Protein 6NEK (pdb70)

Structure (mmCIF, N/CA/C/O backbone):
data_6NEK
#
_entry.id   6NEK
#
_cell.length_a   53.620
_cell.length_b   60.090
_cell.length_c   73.300
_cell.angle_alpha   90.00
_cell.angle_beta   90.00
_cell.angle_gamma   90.00
#
_symmetry.space_group_name_H-M   'I 2 2 2'
#
loop_
_entity.id
_entity.type
_entity.pdbx_description
1 polymer 'Consensus PDZ domain'
2 non-polymer 1,2-ETHANEDIOL
3 water water
#
loop_
_atom_site.group_PDB
_atom_site.id
_atom_site.type_symbol
_atom_site.label_atom_id
_atom_site.label_alt_id
_atom_site.label_comp_id
_atom_site.label_asym_id
_atom_site.label_entity_id
_atom_site.label_seq_id
_atom_site.pdbx_PDB_ins_code
_atom_site.Cartn_x
_atom_site.Cartn_y
_atom_site.Cartn_z
_atom_site.occupancy
_atom_site.B_iso_or_equiv
_atom_site.auth_seq_id
_atom_site.auth_comp_id
_atom_site.auth_asym_id
_atom_site.auth_atom_id
_atom_site.pdbx_PDB_model_num
ATOM 1 N N . MET A 1 1 ? -8.759 19.782 1.995 1.00 99.21 1 MET A N 1
ATOM 2 C CA . MET A 1 1 ? -8.827 21.189 2.457 1.00 90.91 1 MET A CA 1
ATOM 3 C C . MET A 1 1 ? -7.771 22.075 1.772 1.00 55.63 1 MET A C 1
ATOM 4 O O . MET A 1 1 ? -6.785 21.595 1.094 1.00 45.42 1 MET A O 1
ATOM 20 N N . GLY A 1 2 ? -7.882 23.374 2.071 1.00 32.82 2 GLY A N 1
ATOM 21 C CA . GLY A 1 2 ? -6.862 24.277 1.599 1.00 29.20 2 GLY A CA 1
ATOM 22 C C . GLY A 1 2 ? -6.565 25.394 2.528 1.00 29.75 2 GLY A C 1
ATOM 23 O O . GLY A 1 2 ? -7.198 25.573 3.558 1.00 29.50 2 GLY A O 1
ATOM 27 N N . TRP A 1 3 ? -5.556 26.202 2.146 1.00 26.59 3 TRP A N 1
ATOM 28 C CA . TRP A 1 3 ? -5.042 27.264 2.964 1.00 24.75 3 TRP A CA 1
ATOM 29 C C . TRP A 1 3 ? -5.004 28.502 2.105 1.00 24.37 3 TRP A C 1
ATOM 30 O O . TRP A 1 3 ? -4.328 28.512 1.056 1.00 25.60 3 TRP A O 1
ATOM 51 N N . GLU A 1 4 ? -5.705 29.552 2.556 1.00 20.13 4 GLU A N 1
ATOM 52 C CA . GLU A 1 4 ? -5.896 30.781 1.807 1.00 23.27 4 GLU A CA 1
ATOM 53 C C . GLU A 1 4 ? -5.104 31.858 2.466 1.00 24.75 4 GLU A C 1
ATOM 54 O O . GLU A 1 4 ? -5.253 32.145 3.660 1.00 24.73 4 GLU A O 1
ATOM 66 N N . GLU A 1 5 ? -4.238 32.537 1.677 1.00 21.83 5 GLU A N 1
ATOM 67 C CA . GLU A 1 5 ? -3.542 33.740 2.111 1.00 22.17 5 GLU A CA 1
ATOM 68 C C . GLU A 1 5 ? -4.297 34.909 1.546 1.00 24.65 5 GLU A C 1
ATOM 69 O O . GLU A 1 5 ? -4.519 34.997 0.340 1.00 25.24 5 GLU A O 1
ATOM 81 N N . LEU A 1 6 ? -4.737 35.822 2.407 1.00 25.74 6 LEU A N 1
ATOM 82 C CA . LEU A 1 6 ? -5.439 36.993 1.916 1.00 27.47 6 LEU A CA 1
ATOM 83 C C . LEU A 1 6 ? -5.031 38.252 2.669 1.00 25.69 6 LEU A C 1
ATOM 84 O O . LEU A 1 6 ? -4.428 38.208 3.743 1.00 29.19 6 LEU A O 1
ATOM 100 N N . THR A 1 7 ? -5.272 39.388 2.022 1.00 30.53 7 THR A N 1
ATOM 101 C CA . THR A 1 7 ? -5.085 40.728 2.605 1.00 27.95 7 THR A CA 1
ATOM 102 C C . THR A 1 7 ? -6.455 41.308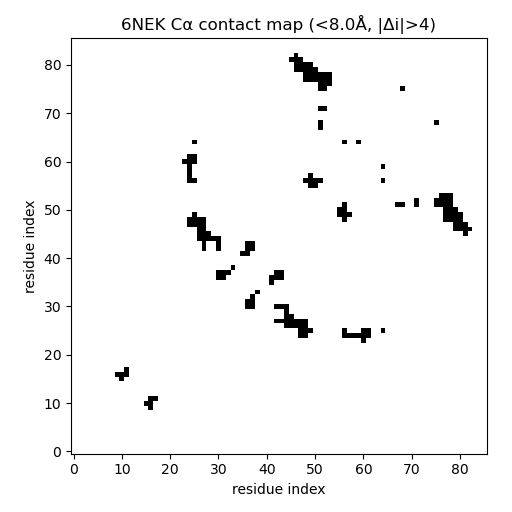 2.903 1.00 36.70 7 THR A C 1
ATOM 103 O O . THR A 1 7 ? -7.427 41.081 2.155 1.00 38.12 7 THR A O 1
ATOM 114 N N . VAL A 1 8 ? -6.556 41.939 4.063 1.00 35.70 8 VAL A N 1
ATOM 115 C CA . VAL A 1 8 ? -7.787 42.547 4.540 1.00 38.41 8 VAL A CA 1
ATOM 116 C C . VAL A 1 8 ? -7.402 43.943 4.991 1.00 36.92 8 VAL A C 1
ATOM 117 O O . VAL A 1 8 ? -6.563 44.093 5.884 1.00 40.14 8 VAL A O 1
ATOM 130 N N A GLU A 1 9 ? -7.983 44.960 4.360 0.43 39.21 9 GLU A N 1
ATOM 131 N N B GLU A 1 9 ? -7.979 44.960 4.355 0.57 39.60 9 GLU A N 1
ATOM 132 C CA A GLU A 1 9 ? -7.746 46.344 4.757 0.43 41.78 9 GLU A CA 1
ATOM 133 C CA B GLU A 1 9 ? -7.745 46.346 4.748 0.57 40.39 9 GLU A CA 1
ATOM 134 C C A GLU A 1 9 ? -8.917 46.786 5.626 0.43 38.32 9 GLU A C 1
ATOM 135 C C B GLU A 1 9 ? -8.915 46.771 5.627 0.57 37.83 9 GLU A C 1
ATOM 136 O O A GLU A 1 9 ? -10.071 46.616 5.239 0.43 42.62 9 GLU A O 1
ATOM 137 O O B GLU A 1 9 ? -10.067 46.554 5.259 0.57 39.46 9 GLU A O 1
ATOM 160 N N . LEU A 1 10 ? -8.613 47.293 6.818 1.00 33.99 10 LEU A N 1
ATOM 161 C CA . LEU A 1 10 ? -9.667 47.757 7.752 1.00 39.14 10 LEU A CA 1
ATOM 162 C C . LEU A 1 10 ? -9.459 49.235 8.104 1.00 43.25 10 LEU A C 1
ATOM 163 O O . LEU A 1 10 ? -8.337 49.624 8.297 1.00 41.06 10 LEU A O 1
ATOM 179 N N . GLU A 1 11 ? -10.529 50.006 8.210 1.00 42.50 11 GLU A N 1
ATOM 180 C CA . GLU A 1 11 ? -10.477 51.423 8.608 1.00 42.41 11 GLU A CA 1
ATOM 181 C C . GLU A 1 11 ? -11.199 51.500 9.951 1.00 41.02 11 GLU A C 1
ATOM 182 O O . GLU A 1 11 ? -12.247 50.946 10.054 1.00 46.53 11 GLU A O 1
ATOM 186 N N . LYS A 1 12 ? -10.629 52.135 10.953 1.00 43.52 12 LYS A N 1
ATOM 187 C CA . LYS A 1 12 ? -11.266 52.203 12.275 1.00 55.36 12 LYS A CA 1
ATOM 188 C C . LYS A 1 12 ? -12.567 53.000 12.231 1.00 52.45 12 LYS A C 1
ATOM 189 O O . LYS A 1 12 ? -12.636 53.948 11.467 1.00 55.61 12 LYS A O 1
ATOM 208 N N . ASP A 1 13 ? -13.580 52.569 12.975 1.00 40.40 13 ASP A N 1
ATOM 209 C CA . ASP A 1 13 ? -14.814 53.352 13.193 1.00 46.20 13 ASP A CA 1
ATOM 210 C C . ASP A 1 13 ? -14.757 53.843 14.648 1.00 56.50 13 ASP A C 1
ATOM 211 O O . ASP A 1 13 ? -13.704 53.777 15.258 1.00 49.96 13 ASP A O 1
ATOM 220 N N . GLY A 1 14 ? -15.849 54.357 15.204 1.00 61.15 14 GLY A N 1
ATOM 221 C CA . GLY A 1 14 ? -15.888 54.855 16.587 1.00 67.08 14 GLY A CA 1
ATOM 222 C C . GLY A 1 14 ? -15.476 53.842 17.628 1.00 51.90 14 GLY A C 1
ATOM 223 O O . GLY A 1 14 ? -15.178 54.236 18.705 1.00 86.84 14 GLY A O 1
ATOM 227 N N . GLU A 1 15 ? -15.404 52.576 17.306 1.00 46.87 15 GLU A N 1
ATOM 228 C CA . GLU A 1 15 ? -15.112 51.512 18.258 1.00 58.28 15 GLU A CA 1
ATOM 229 C C . GLU A 1 15 ? -13.836 50.788 17.840 1.00 52.96 15 GLU A C 1
ATOM 230 O O . GLU A 1 15 ? -13.547 49.674 18.314 1.00 51.70 15 GLU A O 1
ATOM 242 N N . GLY A 1 16 ? -13.077 51.365 16.893 1.00 53.19 16 GLY A N 1
ATOM 243 C CA . GLY A 1 16 ? -11.837 50.757 16.407 1.00 42.92 16 GLY A CA 1
ATOM 244 C C . GLY A 1 16 ? -11.924 49.838 15.203 1.00 38.18 16 GLY A C 1
ATOM 245 O O . GLY A 1 16 ? -12.698 50.145 14.298 1.00 50.66 16 GLY A O 1
ATOM 249 N N . LEU A 1 17 ? -11.133 48.760 15.175 1.00 44.06 17 LEU A N 1
ATOM 250 C CA . LEU A 1 17 ? -11.045 47.887 14.031 1.00 42.17 17 LEU A CA 1
ATOM 251 C C . LEU A 1 17 ? -12.077 46.789 14.109 1.00 37.20 17 LEU A C 1
ATOM 252 O O . LEU A 1 17 ? -12.370 46.126 13.086 1.00 39.46 17 LEU A O 1
ATOM 268 N N . GLY A 1 18 ? -12.609 46.555 15.301 1.00 43.22 18 GLY A N 1
ATOM 269 C CA . GLY A 1 18 ? -13.726 45.647 15.522 1.00 48.00 18 GLY A CA 1
ATOM 270 C C . GLY A 1 18 ? -13.377 44.178 15.467 1.00 39.95 18 GLY A C 1
ATOM 271 O O . GLY A 1 18 ? -14.122 43.373 14.879 1.00 35.61 18 GLY A O 1
ATOM 275 N N . PHE A 1 19 ? -12.232 43.809 15.987 1.00 39.84 19 PHE A N 1
ATOM 276 C CA . PHE A 1 19 ? -11.896 42.440 16.243 1.00 37.63 19 PHE A CA 1
ATOM 277 C C . PHE A 1 19 ? -10.867 42.414 17.348 1.00 42.68 19 PHE A C 1
ATOM 278 O O . PHE A 1 19 ? -10.262 43.442 17.724 1.00 40.24 19 PHE A O 1
ATOM 295 N N . SER A 1 20 ? -10.728 41.223 17.894 1.00 35.48 20 SER A N 1
ATOM 296 C CA . SER A 1 20 ? -9.714 40.920 18.890 1.00 38.89 20 SER A CA 1
ATOM 297 C C . SER A 1 20 ? -8.772 39.800 18.462 1.00 37.86 20 SER A C 1
ATOM 298 O O . SER A 1 20 ? -9.125 38.946 17.645 1.00 35.90 20 SER A O 1
ATOM 306 N N . LEU A 1 21 ? -7.620 39.724 19.136 1.00 39.83 21 LEU A N 1
ATOM 307 C CA . LEU A 1 21 ? -6.585 38.738 18.869 1.00 37.98 21 LEU A CA 1
ATOM 308 C C . LEU A 1 21 ? -6.448 37.779 20.040 1.00 36.10 21 LEU A C 1
ATOM 309 O O . LEU A 1 21 ? -6.611 38.141 21.205 1.00 39.02 21 LEU A O 1
ATOM 325 N N . GLY A 1 22 ? -6.110 36.535 19.688 1.00 36.85 22 GLY A N 1
ATOM 326 C CA . GLY A 1 22 ? -5.735 35.528 20.664 1.00 34.62 22 GLY A CA 1
ATOM 327 C C . GLY A 1 22 ? -4.390 34.902 20.320 1.00 36.55 22 GLY A C 1
ATOM 328 O O . GLY A 1 22 ? -3.884 35.083 19.230 1.00 33.86 22 GLY A O 1
ATOM 332 N N . ASP A 1 23 ? -3.803 34.194 21.290 1.00 34.68 23 ASP A 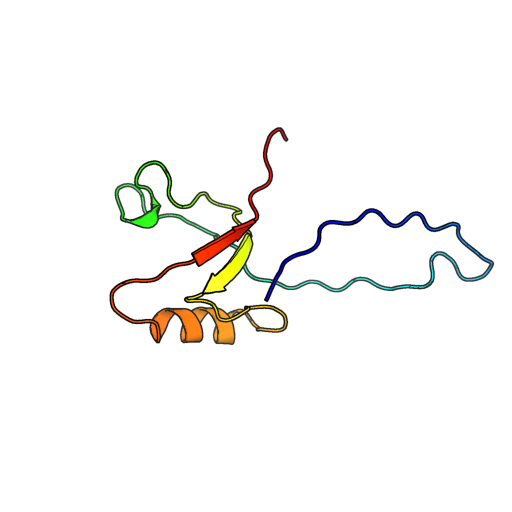N 1
ATOM 333 C CA . ASP A 1 23 ? -2.524 33.473 21.146 1.00 34.79 23 ASP A CA 1
ATOM 334 C C . ASP A 1 23 ? -2.810 31.967 21.041 1.00 35.73 23 ASP A C 1
ATOM 335 O O . ASP A 1 23 ? -3.517 31.410 21.889 1.00 36.98 23 ASP A O 1
ATOM 344 N N . GLY A 1 24 ? -2.335 31.339 19.965 1.00 33.20 24 GLY A N 1
ATOM 345 C CA . GLY A 1 24 ? -2.241 29.901 19.849 1.00 31.38 24 GLY A CA 1
ATOM 346 C C . GLY A 1 24 ? -1.809 29.487 18.471 1.00 30.54 24 GLY A C 1
ATOM 347 O O . GLY A 1 24 ? -1.676 30.299 17.551 1.00 33.19 24 GLY A O 1
ATOM 351 N N . GLY A 1 25 ? -1.596 28.203 18.348 1.00 31.50 25 GLY A N 1
ATOM 352 C CA . GLY A 1 25 ? -1.145 27.534 17.147 1.00 31.45 25 GLY A CA 1
ATOM 353 C C . GLY A 1 25 ? 0.095 26.760 17.471 1.00 31.31 25 GLY A C 1
ATOM 354 O O . GLY A 1 25 ? 0.615 26.818 18.587 1.00 31.92 25 GLY A O 1
ATOM 358 N N . ILE A 1 26 ? 0.609 26.062 16.480 1.00 29.97 26 ILE A N 1
ATOM 359 C CA . ILE A 1 26 ? 1.581 24.994 16.642 1.00 26.85 26 ILE A CA 1
ATOM 360 C C . ILE A 1 26 ? 2.771 25.295 15.742 1.00 27.67 26 ILE A C 1
ATOM 361 O O . ILE A 1 26 ? 2.591 25.580 14.540 1.00 26.86 26 ILE A O 1
ATOM 377 N N . PHE A 1 27 ? 3.984 25.266 16.299 1.00 29.96 27 PHE A N 1
ATOM 378 C CA . PHE A 1 27 ? 5.134 25.523 15.491 1.00 28.73 27 PHE A CA 1
ATOM 379 C C . PHE A 1 27 ? 6.256 24.575 15.885 1.00 30.34 27 PHE A C 1
ATOM 380 O O . PHE A 1 27 ? 6.264 23.942 16.932 1.00 34.14 27 PHE A O 1
ATOM 397 N N . VAL A 1 28 ? 7.264 24.546 15.028 1.00 33.59 28 VAL A N 1
ATOM 398 C CA . VAL A 1 28 ? 8.427 23.712 15.294 1.00 32.62 28 VAL A CA 1
ATOM 399 C C . VAL A 1 28 ? 9.369 24.477 16.221 1.00 33.22 28 VAL A C 1
ATOM 400 O O . VAL A 1 28 ? 10.026 25.452 15.851 1.00 35.01 28 VAL A O 1
ATOM 413 N N . SER A 1 29 ? 9.473 24.032 17.448 1.00 34.03 29 SER A N 1
ATOM 414 C CA . SER A 1 29 ? 10.331 24.745 18.384 1.00 33.52 29 SER A CA 1
ATOM 415 C C . SER A 1 29 ? 11.794 24.317 18.377 1.00 32.93 29 SER A C 1
ATOM 416 O O . SER A 1 29 ? 12.640 25.102 18.791 1.00 38.02 29 SER A O 1
ATOM 424 N N . SER A 1 30 ? 12.146 23.073 18.029 1.00 35.26 30 SER A N 1
ATOM 425 C CA . SER A 1 30 ? 13.540 22.666 17.955 1.00 37.40 30 SER A CA 1
ATOM 426 C C . SER A 1 30 ? 13.616 21.547 16.917 1.00 39.97 30 SER A C 1
ATOM 427 O O . SER A 1 30 ? 12.629 20.843 16.678 1.00 36.12 30 SER A O 1
ATOM 435 N N . VAL A 1 31 ? 14.793 21.395 16.313 1.00 35.50 31 VAL A N 1
ATOM 436 C CA . VAL A 1 31 ? 15.122 20.292 15.419 1.00 38.20 31 VAL A CA 1
ATOM 437 C C . VAL A 1 31 ? 16.411 19.631 15.941 1.00 39.33 31 VAL A C 1
ATOM 438 O O . VAL A 1 31 ? 17.393 20.314 16.247 1.00 44.20 31 VAL A O 1
ATOM 451 N N . VAL A 1 32 ? 16.351 18.328 16.165 1.00 35.48 32 VAL A N 1
ATOM 452 C CA . VAL A 1 32 ? 17.512 17.534 16.557 1.00 41.03 32 VAL A CA 1
ATOM 453 C C . VAL A 1 32 ? 18.589 17.623 15.485 1.00 37.43 32 VAL A C 1
ATOM 454 O O . VAL A 1 32 ? 18.362 17.215 14.337 1.00 39.37 32 VAL A O 1
ATOM 467 N N . PRO A 1 33 ? 19.800 18.090 15.801 1.00 43.53 33 PRO A N 1
ATOM 468 C CA . PRO A 1 33 ? 20.849 18.089 14.790 1.00 44.55 33 PRO A CA 1
ATOM 469 C C . PRO A 1 33 ? 21.110 16.689 14.283 1.00 40.76 33 PRO A C 1
ATOM 470 O O . PRO A 1 33 ? 21.257 15.767 15.060 1.00 42.36 33 PRO A O 1
ATOM 481 N N . GLY A 1 34 ? 21.260 16.552 12.968 1.00 41.46 34 GLY A N 1
ATOM 482 C CA . GLY A 1 34 ? 21.590 15.260 12.385 1.00 51.65 34 GLY A CA 1
ATOM 483 C C . GLY A 1 34 ? 20.433 14.278 12.254 1.00 46.19 34 GLY A C 1
ATOM 484 O O . GLY A 1 34 ? 20.652 13.166 11.758 1.00 47.09 34 GLY A O 1
ATOM 488 N N . GLY A 1 35 ? 19.237 14.660 12.675 1.00 43.53 35 GLY A N 1
ATOM 489 C CA . GLY A 1 35 ? 18.030 13.834 12.652 1.00 41.59 35 GLY A CA 1
ATOM 490 C C . GLY A 1 35 ? 17.200 13.906 11.389 1.00 40.92 35 GLY A C 1
ATOM 491 O O . GLY A 1 35 ? 17.511 14.610 10.431 1.00 45.09 35 GLY A O 1
ATOM 495 N N . PRO A 1 36 ? 16.070 13.190 11.399 1.00 40.84 36 PRO A N 1
ATOM 496 C CA . PRO A 1 36 ? 15.220 13.156 10.192 1.00 41.55 36 PRO A CA 1
ATOM 497 C C . PRO A 1 36 ? 14.722 14.505 9.757 1.00 39.02 36 PRO A C 1
ATOM 498 O O . PRO A 1 36 ? 14.639 14.780 8.553 1.00 43.04 36 PRO A O 1
ATOM 509 N N . ALA A 1 37 ? 14.359 15.336 10.713 1.00 38.61 37 ALA A N 1
ATOM 510 C CA . ALA A 1 37 ? 13.801 16.651 10.404 1.00 36.14 37 ALA A CA 1
ATOM 511 C C . ALA A 1 37 ? 14.865 17.642 10.001 1.00 36.42 37 ALA A C 1
ATOM 512 O O . ALA A 1 37 ? 14.571 18.663 9.363 1.00 40.87 37 ALA A O 1
ATOM 519 N N . ALA A 1 38 ? 16.106 17.380 10.355 1.00 39.78 38 ALA A N 1
ATOM 520 C CA . ALA A 1 38 ? 17.159 18.296 9.975 1.00 44.46 38 ALA A CA 1
ATOM 521 C C . ALA A 1 38 ? 17.727 18.038 8.598 1.00 44.90 38 ALA A C 1
ATOM 522 O O . ALA A 1 38 ? 18.423 18.921 8.071 1.00 48.54 38 ALA A O 1
ATOM 529 N N . ARG A 1 39 ? 17.482 16.872 8.010 1.00 43.43 39 ARG A N 1
ATOM 530 C CA . ARG A 1 39 ? 17.971 16.597 6.674 1.00 57.72 39 ARG A CA 1
ATOM 531 C C . ARG A 1 39 ? 17.562 17.739 5.750 1.00 73.39 39 ARG A C 1
ATOM 532 O O . ARG A 1 39 ? 16.577 18.453 5.993 1.00 74.88 39 ARG A O 1
ATOM 536 N N . ALA A 1 40 ? 18.377 17.963 4.728 1.00 69.42 40 ALA A N 1
ATOM 537 C CA . ALA A 1 40 ? 18.099 19.032 3.787 1.00 80.50 40 ALA A CA 1
ATOM 538 C C . ALA A 1 40 ? 16.689 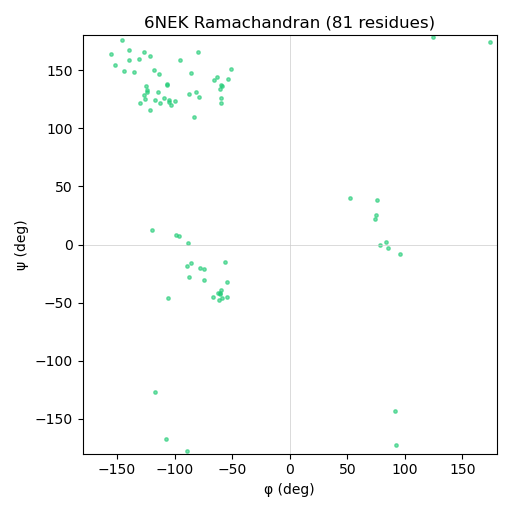18.890 3.237 1.00 64.84 40 ALA A C 1
ATOM 539 O O . ALA A 1 40 ? 16.197 17.779 3.005 1.00 58.33 40 ALA A O 1
ATOM 546 N N . GLY A 1 41 ? 16.033 20.022 3.044 1.00 63.46 41 GLY A N 1
ATOM 547 C CA . GLY A 1 41 ? 14.696 19.980 2.494 1.00 67.91 41 GLY A CA 1
ATOM 548 C C . GLY A 1 41 ? 13.624 19.501 3.450 1.00 59.31 41 GLY A C 1
ATOM 549 O O . GLY A 1 41 ? 12.542 19.100 3.000 1.00 55.29 41 GLY A O 1
ATOM 553 N N . ARG A 1 42 ? 13.873 19.588 4.739 1.00 53.05 42 ARG A N 1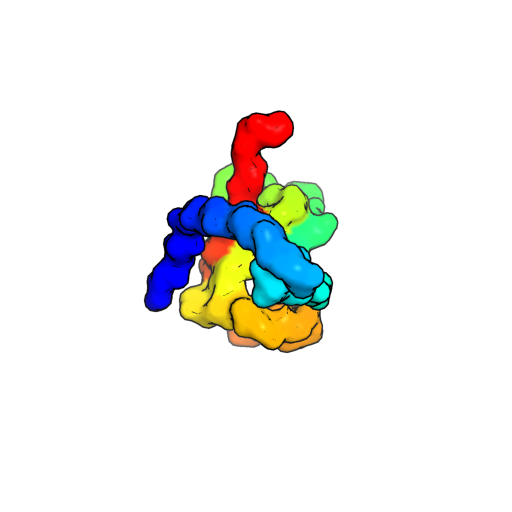
ATOM 554 C CA . ARG A 1 42 ? 12.873 19.144 5.716 1.00 46.57 42 ARG A CA 1
ATOM 555 C C . ARG A 1 42 ? 12.429 20.337 6.545 1.00 40.65 42 ARG A C 1
ATOM 556 O O . ARG A 1 42 ? 12.007 21.312 5.972 1.00 37.64 42 ARG A O 1
ATOM 577 N N . LEU A 1 43 ? 12.502 20.223 7.852 1.00 36.07 43 LEU A N 1
ATOM 578 C CA . LEU A 1 43 ? 11.913 21.216 8.770 1.00 33.46 43 LEU A CA 1
ATOM 579 C C . LEU A 1 43 ? 12.937 22.236 9.225 1.00 36.29 43 LEU A C 1
ATOM 580 O O . LEU A 1 43 ? 14.087 21.962 9.199 1.00 35.59 43 LEU A O 1
ATOM 596 N N . ARG A 1 44 ? 12.453 23.372 9.660 1.00 32.78 44 ARG A N 1
ATOM 597 C CA . ARG A 1 44 ? 13.279 24.473 10.152 1.00 43.34 44 ARG A CA 1
ATOM 598 C C . ARG A 1 44 ? 12.619 24.975 11.415 1.00 30.03 44 ARG A C 1
ATOM 599 O O . ARG A 1 44 ? 11.440 24.985 11.490 1.00 32.54 44 ARG A O 1
ATOM 620 N N . VAL A 1 45 ? 13.381 25.464 12.364 1.00 35.28 45 VAL A N 1
ATOM 621 C CA . VAL A 1 45 ? 12.786 26.031 13.587 1.00 31.73 45 VAL A CA 1
ATOM 622 C C . VAL A 1 45 ? 11.870 27.202 13.201 1.00 33.01 45 VAL A C 1
ATOM 623 O O . VAL A 1 45 ? 12.204 27.977 12.325 1.00 33.04 45 VAL A O 1
ATOM 636 N N . GLY A 1 46 ? 10.693 27.297 13.807 1.00 31.01 46 GLY A N 1
ATOM 637 C CA . GLY A 1 46 ? 9.755 28.383 13.534 1.00 32.82 46 GLY A CA 1
ATOM 638 C C . GLY A 1 46 ? 8.723 27.993 12.5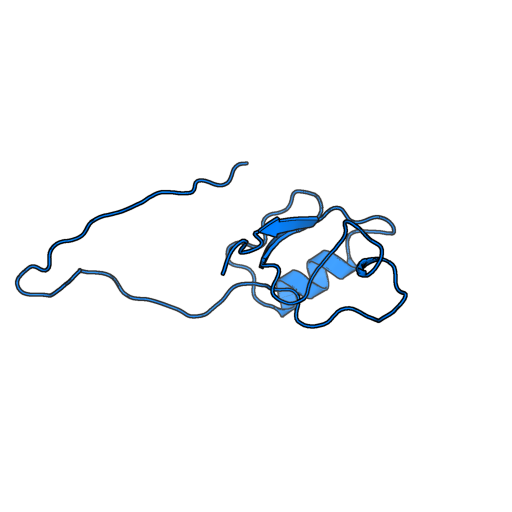06 1.00 31.27 46 GLY A C 1
ATOM 639 O O . GLY A 1 46 ? 7.781 28.717 12.359 1.00 34.15 46 GLY A O 1
ATOM 643 N N . ASP A 1 47 ? 8.863 26.845 11.863 1.00 29.29 47 ASP A N 1
ATOM 644 C CA . ASP A 1 47 ? 7.898 26.408 10.844 1.00 24.04 47 ASP A CA 1
ATOM 645 C C . ASP A 1 47 ? 6.537 26.286 11.523 1.00 27.15 47 ASP A C 1
ATOM 646 O O . ASP A 1 47 ? 6.483 25.716 12.578 1.00 29.95 47 ASP A O 1
ATOM 655 N N . ARG A 1 48 ? 5.477 26.809 10.930 1.00 27.36 48 ARG A N 1
ATOM 656 C CA . ARG A 1 48 ? 4.135 26.668 11.511 1.00 26.86 48 ARG A CA 1
ATOM 657 C C . ARG A 1 48 ? 3.534 25.357 11.008 1.00 24.44 48 ARG A C 1
ATOM 658 O O . ARG A 1 48 ? 3.570 25.123 9.857 1.00 26.95 48 ARG A O 1
ATOM 679 N N . ILE A 1 49 ? 3.024 24.507 11.879 1.00 24.63 49 ILE A N 1
ATOM 680 C CA . ILE A 1 49 ? 2.357 23.265 11.429 1.00 24.86 49 ILE A CA 1
ATOM 681 C C . ILE A 1 49 ? 0.938 23.639 11.032 1.00 25.72 49 ILE A C 1
ATOM 682 O O . ILE A 1 49 ? 0.322 24.311 11.774 1.00 28.19 49 ILE A O 1
ATOM 698 N N . LEU A 1 50 ? 0.515 23.193 9.855 1.00 25.99 50 LEU A N 1
ATOM 699 C CA . LEU A 1 50 ? -0.821 23.366 9.327 1.00 23.55 50 LEU A CA 1
ATOM 700 C C . LEU A 1 50 ? -1.583 22.053 9.411 1.00 27.56 50 LEU A C 1
ATOM 701 O O . LEU A 1 50 ? -2.752 22.027 9.807 1.00 28.56 50 LEU A O 1
ATOM 717 N N . GLU A 1 51 ? -0.952 20.926 9.005 1.00 32.78 51 GLU A N 1
ATOM 718 C CA . GLU A 1 51 ? -1.558 19.610 8.960 1.00 28.64 51 GLU A CA 1
ATOM 719 C C . GLU A 1 51 ? -0.516 18.563 9.349 1.00 27.46 51 GLU A C 1
ATOM 720 O O . GLU A 1 51 ? 0.672 18.691 9.052 1.00 29.00 51 GLU A O 1
ATOM 732 N N . VAL A 1 52 ? -1.019 17.497 9.961 1.00 32.56 52 VAL A N 1
ATOM 733 C CA . VAL A 1 52 ? -0.267 16.260 10.185 1.00 34.63 52 VAL A CA 1
ATOM 734 C C . VAL A 1 52 ? -1.035 15.139 9.497 1.00 35.91 52 VAL A C 1
ATOM 735 O O . VAL A 1 52 ? -2.192 14.873 9.854 1.00 37.95 52 VAL A O 1
ATOM 748 N N . ASN A 1 53 ? -0.413 14.544 8.475 1.00 37.75 53 ASN A N 1
ATOM 749 C CA . ASN A 1 53 ? -1.010 13.479 7.686 1.00 38.14 53 ASN A CA 1
ATOM 750 C C . ASN A 1 53 ? -2.376 13.919 7.192 1.00 37.92 53 ASN A C 1
ATOM 751 O O . ASN A 1 53 ? -3.348 13.159 7.243 1.00 42.86 53 ASN A O 1
ATOM 762 N N . GLY A 1 54 ? -2.463 15.183 6.783 1.00 39.77 54 GLY A N 1
ATOM 763 C CA . GLY A 1 54 ? -3.699 15.673 6.229 1.00 40.76 54 GLY A CA 1
ATOM 764 C C . GLY A 1 54 ? -4.727 16.131 7.226 1.00 42.21 54 GLY A C 1
ATOM 765 O O . GLY A 1 54 ? -5.808 16.563 6.813 1.00 43.57 54 GLY A O 1
ATOM 769 N N . VAL A 1 55 ? -4.416 16.098 8.510 1.00 41.43 55 VAL A N 1
ATOM 770 C CA . VAL A 1 55 ? -5.343 16.467 9.574 1.00 36.68 55 VAL A CA 1
ATOM 771 C C . VAL A 1 55 ? -4.923 17.845 10.021 1.00 38.50 55 VAL A C 1
ATOM 772 O O . VAL A 1 55 ? -3.759 18.042 10.377 1.00 34.44 55 VAL A O 1
ATOM 785 N N . SER A 1 56 ? -5.825 18.829 9.908 1.00 35.92 56 SER A N 1
ATOM 786 C CA . SER A 1 56 ? -5.543 20.212 10.303 1.00 33.52 56 SER A CA 1
ATOM 787 C C . SER A 1 56 ? -5.274 20.290 11.785 1.00 36.17 56 SER A C 1
ATOM 788 O O . SER A 1 56 ? -5.945 19.589 12.569 1.00 40.65 56 SER A O 1
ATOM 796 N N . VAL A 1 57 ? -4.360 21.165 12.181 1.00 32.55 57 VAL A N 1
ATOM 797 C CA . VAL A 1 57 ? -4.110 21.441 13.611 1.00 29.56 57 VAL A CA 1
ATOM 798 C C . VAL A 1 57 ? -4.847 22.716 14.014 1.00 36.70 57 VAL A C 1
ATOM 799 O O . VAL A 1 57 ? -4.623 23.175 15.091 1.00 32.92 57 VAL A O 1
ATOM 812 N N . GLU A 1 58 ? -5.696 23.274 13.161 1.00 35.86 58 GLU A N 1
ATOM 813 C CA . GLU A 1 58 ? -6.439 24.500 13.464 1.00 35.88 58 GLU A CA 1
ATOM 814 C C . GLU A 1 58 ? -7.295 24.233 14.701 1.00 33.68 58 GLU A C 1
ATOM 815 O O . GLU A 1 58 ? -7.969 23.251 14.702 1.00 39.90 58 GLU A O 1
ATOM 827 N N . GLY A 1 59 ? -7.194 25.040 15.742 1.00 36.10 59 GLY A N 1
ATOM 828 C CA . GLY A 1 59 ? -8.012 24.876 16.942 1.00 37.65 59 GLY A CA 1
ATOM 829 C C . GLY A 1 59 ? -7.425 23.887 17.922 1.00 41.11 59 GLY A C 1
ATOM 830 O O . GLY A 1 59 ? -7.958 23.798 18.987 1.00 44.39 59 GLY A O 1
ATOM 834 N N . LEU A 1 60 ? -6.321 23.224 17.629 1.00 34.02 60 LEU A N 1
ATOM 835 C CA . LEU A 1 60 ? -5.794 22.229 18.567 1.00 33.90 60 LEU A CA 1
ATOM 836 C C . LEU A 1 60 ? -4.914 22.907 19.605 1.00 33.00 60 LEU A C 1
ATOM 837 O O . LEU A 1 60 ? -4.212 23.822 19.276 1.00 35.80 60 LEU A O 1
ATOM 853 N N . THR A 1 61 ? -4.902 22.381 20.818 1.00 33.16 61 THR A N 1
ATOM 854 C CA . THR A 1 61 ? -3.954 22.786 21.859 1.00 32.26 61 THR A CA 1
ATOM 855 C C . THR A 1 61 ? -2.632 22.088 21.571 1.00 34.25 61 THR A C 1
ATOM 856 O O . THR A 1 61 ? -2.587 21.130 20.853 1.00 35.46 61 THR A O 1
ATOM 867 N N . LEU A 1 62 ? -1.572 22.519 22.197 1.00 36.34 62 LEU A N 1
ATOM 868 C CA . LEU A 1 62 ? -0.291 21.847 22.016 1.00 38.41 62 LEU A CA 1
ATOM 869 C C . LEU A 1 62 ? -0.449 20.353 22.343 1.00 37.77 62 LEU A C 1
ATOM 870 O O . LEU A 1 62 ? 0.087 19.489 21.641 1.00 39.93 62 LEU A O 1
ATOM 886 N N . GLU A 1 63 ? -1.116 20.024 23.444 1.00 43.28 63 GLU A N 1
ATOM 887 C CA . GLU A 1 63 ? -1.196 18.611 23.778 1.00 39.15 63 GLU A CA 1
ATOM 888 C C . GLU A 1 63 ? -1.934 17.822 22.687 1.00 44.03 63 GLU A C 1
ATOM 889 O O . GLU A 1 63 ? -1.564 16.680 22.371 1.00 40.33 63 GLU A O 1
ATOM 901 N N . GLU A 1 64 ? -3.023 18.364 22.163 1.00 39.93 64 GLU A N 1
ATOM 902 C CA . GLU A 1 64 ? -3.728 17.663 21.086 1.00 38.85 64 GLU A CA 1
ATOM 903 C C . GLU A 1 64 ? -2.796 17.483 19.888 1.00 36.57 64 GLU A C 1
ATOM 904 O O . GLU A 1 64 ? -2.782 16.414 19.275 1.00 41.24 64 GLU A O 1
ATOM 916 N N . ALA A 1 65 ? -2.003 18.503 19.543 1.00 36.09 65 ALA A N 1
ATOM 917 C CA . ALA A 1 65 ? -1.135 18.380 18.372 1.00 34.26 65 ALA A CA 1
ATOM 918 C C . ALA A 1 65 ? -0.049 17.335 18.606 1.00 36.03 65 ALA A C 1
ATOM 919 O O . ALA A 1 65 ? 0.253 16.524 17.721 1.00 36.32 65 ALA A O 1
ATOM 926 N N . VAL A 1 66 ? 0.587 17.378 19.771 1.00 36.11 66 VAL A N 1
ATOM 927 C CA . VAL A 1 66 ? 1.629 16.430 20.101 1.00 37.68 66 VAL A CA 1
ATOM 928 C C . VAL A 1 66 ? 1.101 15.018 20.105 1.00 38.22 66 VAL A C 1
ATOM 929 O O . VAL A 1 66 ? 1.778 14.097 19.631 1.00 42.63 66 VAL A O 1
ATOM 942 N N . LYS A 1 67 ? -0.079 14.815 20.672 1.00 38.26 67 LYS A N 1
ATOM 943 C CA . LYS A 1 67 ? -0.621 13.469 20.749 1.00 43.02 67 LYS A CA 1
ATOM 944 C C . LYS A 1 67 ? -1.127 13.028 19.372 1.00 40.76 67 LYS A C 1
ATOM 945 O O . LYS A 1 67 ? -1.059 11.840 19.051 1.00 45.25 67 LYS A O 1
ATOM 964 N N . LEU A 1 68 ? -1.597 13.964 18.530 1.00 38.76 68 LEU A N 1
ATOM 965 C CA . LEU A 1 68 ? -1.904 13.641 17.137 1.00 42.62 68 LEU A CA 1
ATOM 966 C C . LEU A 1 68 ? -0.663 13.172 16.414 1.00 41.79 68 LEU A C 1
ATOM 967 O O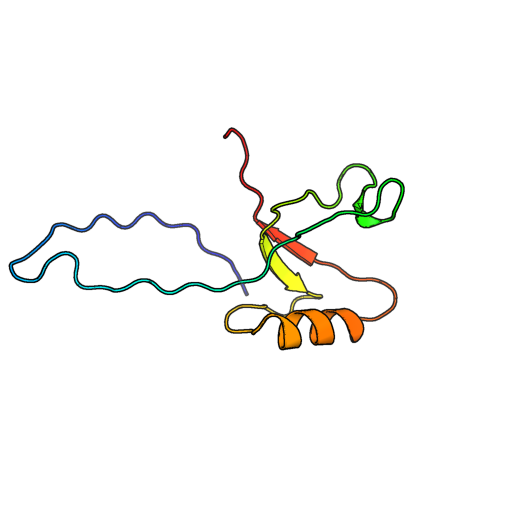 . LEU A 1 68 ? -0.658 12.119 15.774 1.00 44.72 68 LEU A O 1
ATOM 983 N N . LEU A 1 69 ? 0.430 13.899 16.567 1.00 39.05 69 LEU A N 1
ATOM 984 C CA . LEU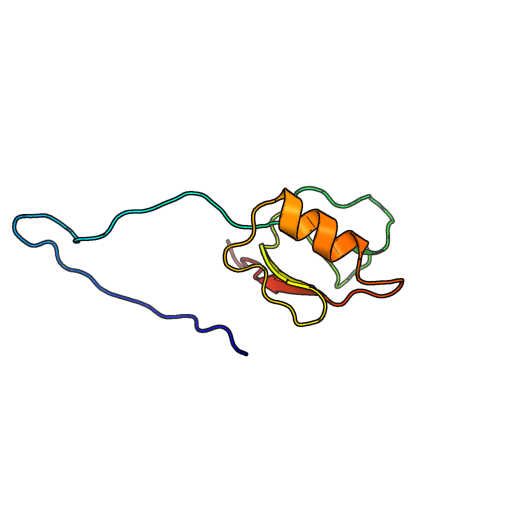 A 1 69 ? 1.672 13.459 15.952 1.00 37.67 69 LEU A CA 1
ATOM 985 C C . LEU A 1 69 ? 2.111 12.088 16.423 1.00 41.55 69 LEU A C 1
ATOM 986 O O . LEU A 1 69 ? 2.542 11.260 15.621 1.00 50.96 69 LEU A O 1
ATOM 1002 N N . ARG A 1 70 ? 2.082 11.826 17.735 1.00 41.05 70 ARG A N 1
ATOM 1003 C CA . ARG A 1 70 ? 2.484 10.527 18.259 1.00 44.78 70 ARG A CA 1
ATOM 1004 C C . ARG A 1 70 ? 1.713 9.415 17.605 1.00 44.40 70 ARG A C 1
ATOM 1005 O O . ARG A 1 70 ? 2.195 8.296 17.524 1.00 51.22 70 ARG A O 1
ATOM 1026 N N . SER A 1 71 ? 0.471 9.681 17.243 1.00 45.67 71 SER A N 1
ATOM 1027 C CA . SER A 1 71 ? -0.442 8.650 16.781 1.00 47.23 71 SER A CA 1
ATOM 1028 C C . SER A 1 71 ? -0.336 8.428 15.287 1.00 49.28 71 SER A C 1
ATOM 1029 O O . SER A 1 71 ? -1.081 7.599 14.746 1.00 55.98 71 SER A O 1
ATOM 1037 N N . SER A 1 72 ? 0.542 9.144 14.608 1.00 44.17 72 SER A N 1
ATOM 1038 C CA . SER A 1 72 ? 0.508 9.210 13.154 1.00 55.30 72 SER A CA 1
ATOM 1039 C C . SER A 1 72 ? 1.438 8.239 12.450 1.00 59.18 72 SER A C 1
ATOM 1040 O O . SER A 1 72 ? 1.592 8.359 11.228 1.00 52.77 72 SER A O 1
ATOM 1048 N N . GLY A 1 73 ? 2.079 7.322 13.175 1.00 48.39 73 GLY A N 1
ATOM 1049 C CA . GLY A 1 73 ? 2.743 6.188 12.554 1.00 67.40 73 GLY A CA 1
ATOM 1050 C C . GLY A 1 73 ? 4.203 6.436 12.246 1.00 63.24 73 GLY A C 1
ATOM 1051 O O . GLY A 1 73 ? 4.774 7.472 12.574 1.00 54.18 73 GLY A O 1
ATOM 1055 N N . THR A 1 74 ? 4.801 5.481 11.540 1.00 69.40 74 THR A N 1
ATOM 1056 C CA . THR A 1 74 ? 6.235 5.531 11.304 1.00 54.28 74 THR A CA 1
ATOM 1057 C C . THR A 1 74 ? 6.641 6.572 10.273 1.00 56.67 74 THR A C 1
ATOM 1058 O O . THR A 1 74 ? 7.796 7.026 10.287 1.00 50.44 74 THR A O 1
ATOM 1069 N N . THR A 1 75 ? 5.723 7.000 9.414 1.00 48.34 75 THR A N 1
ATOM 1070 C CA . THR A 1 75 ? 6.012 8.007 8.416 1.00 47.39 75 THR A CA 1
ATOM 1071 C C . THR A 1 75 ? 4.995 9.096 8.654 1.00 47.76 75 THR A C 1
ATOM 1072 O O . THR A 1 75 ? 3.796 8.840 8.798 1.00 48.00 75 THR A O 1
ATOM 1083 N N . VAL A 1 76 ? 5.470 10.311 8.690 1.00 40.42 76 VAL A N 1
ATOM 1084 C C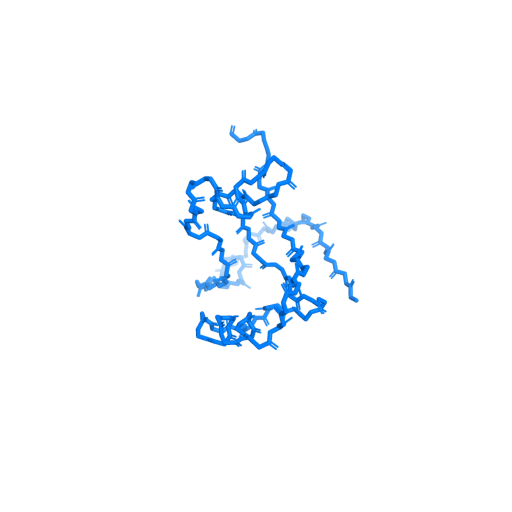A . VAL A 1 76 ? 4.588 11.449 8.899 1.00 41.10 76 VAL A CA 1
ATOM 1085 C C . VAL A 1 76 ? 4.777 12.445 7.766 1.00 41.36 76 VAL A C 1
ATOM 1086 O O . VAL A 1 76 ? 5.912 12.784 7.410 1.00 42.07 76 VAL A O 1
ATOM 1099 N N . THR A 1 77 ? 3.685 12.964 7.250 1.00 37.72 77 THR A N 1
ATOM 1100 C CA . THR A 1 77 ? 3.771 14.063 6.300 1.00 36.52 77 THR A CA 1
ATOM 1101 C C . THR A 1 77 ? 3.184 15.306 6.932 1.00 36.09 77 THR A C 1
ATOM 1102 O O . THR A 1 77 ? 2.024 15.315 7.342 1.00 38.36 77 THR A O 1
ATOM 1113 N N . LEU A 1 78 ? 3.992 16.346 7.010 1.00 34.04 78 LEU A N 1
ATOM 1114 C CA . LEU A 1 78 ? 3.603 17.576 7.653 1.00 29.64 78 LEU A CA 1
ATOM 1115 C C . LEU A 1 78 ? 3.352 18.589 6.545 1.00 30.87 78 LEU A C 1
ATOM 1116 O O . LEU A 1 78 ? 4.124 18.674 5.592 1.00 32.73 78 LEU A O 1
ATOM 1132 N N . THR A 1 79 ? 2.288 19.358 6.673 1.00 28.09 79 THR A N 1
ATOM 1133 C CA . THR A 1 79 ? 2.085 20.542 5.843 1.00 25.01 79 THR A CA 1
ATOM 1134 C C . THR A 1 79 ? 2.381 21.746 6.695 1.00 25.89 79 THR A C 1
ATOM 1135 O O . THR A 1 79 ? 1.849 21.862 7.824 1.00 27.13 79 THR A O 1
ATOM 1146 N N . VAL A 1 80 ? 3.323 22.558 6.233 1.00 24.15 80 VAL A N 1
ATOM 1147 C CA . VAL A 1 80 ? 3.846 23.625 7.086 1.00 22.35 80 VAL A CA 1
ATOM 1148 C C . VAL A 1 80 ? 3.841 24.942 6.329 1.00 22.59 80 VAL A C 1
ATOM 1149 O O . VAL A 1 80 ? 3.838 24.988 5.112 1.00 25.52 80 VAL A O 1
ATOM 1162 N N . LEU A 1 81 ? 3.886 26.011 7.098 1.00 22.31 81 LEU A N 1
ATOM 1163 C CA . LEU A 1 81 ? 4.002 27.384 6.581 1.00 23.35 81 LEU A CA 1
ATOM 1164 C C . LEU A 1 81 ? 5.329 27.952 7.093 1.00 22.85 81 LEU A C 1
ATOM 1165 O O . LEU A 1 81 ? 5.513 27.961 8.261 1.00 23.97 81 LEU A O 1
ATOM 1181 N N . ARG A 1 82 ? 6.193 28.426 6.205 1.00 21.42 82 ARG A N 1
ATOM 1182 C CA . ARG A 1 82 ? 7.517 28.940 6.561 1.00 23.39 82 ARG A CA 1
ATOM 1183 C C . ARG A 1 82 ? 7.648 30.368 6.048 1.00 27.29 82 ARG A C 1
ATOM 1184 O O . ARG A 1 82 ? 7.358 30.563 4.924 1.00 27.39 82 ARG A O 1
ATOM 1205 N N . GLU A 1 83 ? 8.101 31.311 6.874 1.00 24.28 83 GLU A N 1
ATOM 1206 C CA . GLU A 1 83 ? 8.313 32.720 6.446 1.00 26.96 83 GLU A CA 1
ATOM 1207 C C . GLU A 1 83 ? 9.639 32.777 5.677 1.00 26.67 83 GLU A C 1
ATOM 1208 O O . GLU A 1 83 ? 10.651 32.309 6.235 1.00 30.85 83 GLU A O 1
ATOM 1220 N N . ARG A 1 84 ? 9.645 33.322 4.454 1.00 28.98 84 ARG A N 1
ATOM 1221 C CA . ARG A 1 84 ? 10.854 33.426 3.639 1.00 30.06 84 ARG A CA 1
ATOM 1222 C C . ARG A 1 84 ? 11.120 34.900 3.401 1.00 29.82 84 ARG A C 1
ATOM 1223 O O . ARG A 1 84 ? 10.242 35.673 3.420 1.00 34.38 84 ARG A O 1
ATOM 1244 N N . GLY A 1 85 ? 12.372 35.225 3.254 1.00 37.08 85 GLY A N 1
ATOM 1245 C CA . GLY A 1 85 ? 12.802 36.560 2.855 1.00 41.07 85 GLY A CA 1
ATOM 1246 C C . GLY A 1 85 ? 12.697 37.603 3.939 1.00 57.47 85 GLY A C 1
ATOM 1247 O O . GLY A 1 85 ? 12.580 38.785 3.611 1.00 61.16 85 GLY A O 1
ATOM 1251 N N . GLY A 1 86 ? 12.740 37.200 5.211 1.00 77.22 86 GLY A N 1
ATOM 1252 C CA . GLY A 1 86 ? 12.554 38.092 6.341 1.00 89.84 86 GLY A CA 1
ATOM 1253 C C . GLY A 1 86 ? 13.892 38.519 6.909 1.00 91.08 86 GLY A C 1
ATOM 1254 O O . GLY A 1 86 ? 14.905 38.471 6.206 1.00 78.20 86 GLY A O 1
#

Radius of gyration: 16.39 Å; Cα contacts (8 Å, |Δi|>4): 95; chains: 1; bounding box: 38×49×22 Å

Sequence (86 aa):
MGWEELTVEELEKDGEGLGFSLGDGGIFVSSVVPGGPAARAGRLRVGDRILEVNGVSVEGLTLEEAVKLLRSSGTTVTLTVLRERGG

Solvent-accessible surface area: 7224 Å² total; per-residue (Å²): 152,62,114,139,175,110,133,102,176,91,97,155,91,95,118,20,83,55,117,108,160,79,158,67,48,14,112,15,81,86,36,112,122,84,14,127,34,42,53,100,83,154,37,126,100,47,2,97,17,18,19,4,66,44,75,32,10,132,77,52,80,122,106,87,6,54,125,39,79,191,86,19,56,154,110,56,91,50,53,45,109,69,155,165,87,102

Foldseek 3Di:
DDDDDDDDDADQDPVGRPDDDDDDFDFAQDDDPPDPQPPPPHDDGGWGWQDKQNHGCVPPHPVRVVVVNVVRDDDIDTDTHDDPDD

Nearest PDB structures (foldseek):
  6nek-assembly1_A-2  TM=1.012E+00  e=2.106E-14  synthetic construct
  3e17-assembly1_B  TM=7.292E-01  e=5.343E-04  Homo sapiens
  3cyy-assembly1_A  TM=6.990E-01  e=7.405E-04  Homo sapiens
  2jwe-assembly1_B  TM=7.014E-01  e=1.621E-03  Homo sapiens
  2osg-assembly1_B  TM=6.743E-01  e=1.096E-03  Homo sapiens

B-factor: mean 49.01, std 22.55, range [20.13, 196.32]

Secondary structure (DSSP, 8-state):
------------BTTBT---------B-----TTSTTTSTTS--TTPEEEEETTEE-TT--HHHHHHHHHTS-SS--EEEE-----